Protein AF-A0A1C5WAX7-F1 (afdb_monomer_lite)

Secondary structure (DSSP, 8-state):
--HHHHHHHHHHHHHHHHHHTT--TTSHHHHHHHHHHHHHHTT-S-GGGHHHHHHHHTT--HHHHHHHHHHHHHHHHHH-GGGG--TTT----SSPPPHHHHHHHHHHHHHHTT-

Foldseek 3Di:
DDLVVLLVVQLVLQLVLCVLLVQDPPFPLSVLSSQLSSCVSSPPPCVVPSLVVSCVVVVHDSVVNQVSNVVRQQVSCVVPQVSVDDPVVVDRDPGRDRSSVSSVVSNVVSVVVVD

pLDDT: mean 87.79, std 12.37, range [35.38, 97.69]

Structure (mmCIF, N/CA/C/O backbone):
data_AF-A0A1C5WAX7-F1
#
_entry.id   AF-A0A1C5WAX7-F1
#
loop_
_atom_site.group_PDB
_atom_site.id
_atom_site.type_symbol
_atom_site.label_atom_id
_atom_site.label_alt_id
_atom_site.label_comp_id
_atom_site.label_asym_id
_atom_site.label_entity_id
_atom_site.label_seq_id
_atom_site.pdbx_PDB_ins_code
_atom_site.Cartn_x
_atom_site.Cartn_y
_atom_site.Cartn_z
_atom_site.occupancy
_atom_site.B_iso_or_equiv
_atom_site.auth_seq_id
_atom_site.auth_comp_id
_atom_site.auth_asym_id
_atom_site.auth_atom_id
_atom_site.pdbx_PDB_model_num
ATOM 1 N N . MET A 1 1 ? 6.301 6.583 23.893 1.00 53.81 1 MET A N 1
ATOM 2 C CA . MET A 1 1 ? 5.749 7.064 22.606 1.00 53.81 1 MET A CA 1
ATOM 3 C C . MET A 1 1 ? 4.259 7.276 22.765 1.00 53.81 1 MET A C 1
ATOM 5 O O . MET A 1 1 ? 3.572 6.346 23.172 1.00 53.81 1 MET A O 1
ATOM 9 N N . THR A 1 2 ? 3.764 8.478 22.488 1.00 68.25 2 THR A N 1
ATOM 10 C CA . THR A 1 2 ? 2.319 8.750 22.443 1.00 68.25 2 THR A CA 1
ATOM 11 C C . THR A 1 2 ? 1.718 8.146 21.164 1.00 68.25 2 THR A C 1
ATOM 13 O O . THR A 1 2 ? 2.421 7.974 20.167 1.00 68.25 2 THR A O 1
ATOM 16 N N . MET A 1 3 ? 0.424 7.797 21.166 1.00 66.75 3 MET A N 1
ATOM 17 C CA . MET A 1 3 ? -0.250 7.184 20.002 1.00 66.75 3 MET A CA 1
ATOM 18 C C . MET A 1 3 ? -0.083 8.001 18.712 1.00 66.75 3 MET A C 1
ATOM 20 O O . MET A 1 3 ? 0.159 7.427 17.654 1.00 66.75 3 MET A O 1
ATOM 24 N N . LYS A 1 4 ? -0.141 9.334 18.821 1.00 70.12 4 LYS A N 1
ATOM 25 C CA . LYS A 1 4 ? 0.016 10.263 17.695 1.00 70.12 4 LYS A CA 1
ATOM 26 C C . LYS A 1 4 ? 1.400 10.162 17.040 1.00 70.12 4 LYS A C 1
ATOM 28 O O . LYS A 1 4 ? 1.511 10.077 15.822 1.00 70.12 4 LYS A O 1
ATOM 33 N N . GLN A 1 5 ? 2.442 10.055 17.858 1.00 75.12 5 GLN A N 1
ATOM 34 C CA . GLN A 1 5 ? 3.814 9.913 17.380 1.00 75.12 5 GLN A CA 1
ATOM 35 C C . GLN A 1 5 ? 4.030 8.564 16.676 1.00 75.12 5 GLN A C 1
ATOM 37 O O . GLN A 1 5 ? 4.753 8.476 15.688 1.00 75.12 5 GLN A O 1
ATOM 42 N N . ARG A 1 6 ? 3.355 7.501 17.139 1.00 75.44 6 ARG A N 1
ATOM 43 C CA . ARG A 1 6 ? 3.404 6.178 16.498 1.00 75.44 6 ARG A CA 1
ATOM 44 C C . ARG A 1 6 ? 2.715 6.169 15.130 1.00 75.44 6 ARG A C 1
ATOM 46 O O . ARG A 1 6 ? 3.207 5.503 14.224 1.00 75.44 6 ARG A O 1
ATOM 53 N N . SER A 1 7 ? 1.603 6.890 14.974 1.00 80.19 7 SER A N 1
ATOM 54 C CA . SER A 1 7 ? 0.912 7.000 13.683 1.00 80.19 7 SER A CA 1
ATOM 55 C C . SER A 1 7 ? 1.686 7.826 12.658 1.00 80.19 7 SER A C 1
ATOM 57 O O . SER A 1 7 ? 1.706 7.452 11.491 1.00 80.19 7 SER A O 1
ATOM 59 N N . GLU A 1 8 ? 2.354 8.902 13.082 1.00 87.12 8 GLU A N 1
ATOM 60 C CA . GLU A 1 8 ? 3.188 9.732 12.199 1.00 87.12 8 GLU A CA 1
ATOM 61 C C . GLU A 1 8 ? 4.378 8.925 11.663 1.00 87.12 8 GLU A C 1
ATOM 63 O O . GLU A 1 8 ? 4.541 8.795 10.453 1.00 87.12 8 GLU A O 1
ATOM 68 N N . VAL A 1 9 ? 5.116 8.243 12.548 1.00 88.25 9 VAL A N 1
ATOM 69 C CA . VAL A 1 9 ? 6.234 7.369 12.147 1.00 88.25 9 VAL A CA 1
ATOM 70 C C . VAL A 1 9 ? 5.776 6.240 11.216 1.00 88.25 9 VAL A C 1
ATOM 72 O O . VAL A 1 9 ? 6.476 5.894 10.264 1.00 88.25 9 VAL A O 1
ATOM 75 N N . ALA A 1 10 ? 4.603 5.652 11.468 1.00 89.19 10 ALA A N 1
ATOM 76 C CA . ALA A 1 10 ? 4.052 4.611 10.604 1.00 89.19 10 ALA A CA 1
ATOM 77 C C . ALA A 1 10 ? 3.684 5.142 9.207 1.00 89.19 10 ALA A C 1
ATOM 79 O O . ALA A 1 10 ? 3.933 4.462 8.205 1.00 89.19 10 ALA A O 1
ATOM 80 N N . ALA A 1 11 ? 3.130 6.355 9.139 1.00 91.56 11 ALA A N 1
ATOM 81 C CA . ALA A 1 11 ? 2.796 7.022 7.888 1.00 91.56 11 ALA A CA 1
ATOM 82 C C . ALA A 1 11 ? 4.051 7.369 7.080 1.00 91.56 11 ALA A C 1
ATOM 84 O O . ALA A 1 11 ? 4.083 7.094 5.882 1.00 91.56 11 ALA A O 1
ATOM 85 N N . ASP A 1 12 ? 5.106 7.874 7.723 1.00 92.94 12 ASP A N 1
ATOM 86 C CA . ASP A 1 12 ? 6.375 8.181 7.054 1.00 92.94 12 ASP A CA 1
ATOM 87 C C . ASP A 1 12 ? 7.013 6.923 6.459 1.00 92.94 12 ASP A C 1
ATOM 89 O O . ASP A 1 12 ? 7.402 6.899 5.290 1.00 92.94 12 ASP A O 1
ATOM 93 N N . ARG A 1 13 ? 7.045 5.826 7.225 1.00 93.06 13 ARG A N 1
ATOM 94 C CA . ARG A 1 13 ? 7.543 4.529 6.741 1.00 93.06 13 ARG A CA 1
ATOM 95 C C . ARG A 1 13 ? 6.716 3.987 5.577 1.00 93.06 13 ARG A C 1
ATOM 97 O O . ARG A 1 13 ? 7.272 3.487 4.601 1.00 93.06 13 ARG A O 1
ATOM 104 N N . ALA A 1 14 ? 5.390 4.098 5.662 1.00 93.94 14 ALA A N 1
ATOM 105 C CA . ALA A 1 14 ? 4.499 3.700 4.577 1.00 93.94 14 ALA A CA 1
ATOM 106 C C . ALA A 1 14 ? 4.709 4.565 3.324 1.00 93.94 14 ALA A C 1
ATOM 108 O O . ALA A 1 14 ? 4.752 4.029 2.219 1.00 93.94 14 ALA A O 1
ATOM 109 N N . ALA A 1 15 ? 4.888 5.877 3.478 1.00 94.81 15 ALA A N 1
ATOM 110 C CA . ALA A 1 15 ? 5.164 6.793 2.378 1.00 94.81 15 ALA A CA 1
ATOM 111 C C . ALA A 1 15 ? 6.497 6.472 1.682 1.00 94.81 15 ALA A C 1
ATOM 113 O O . ALA A 1 15 ? 6.540 6.434 0.450 1.00 94.81 15 ALA A O 1
ATOM 114 N N . SER A 1 16 ? 7.554 6.185 2.450 1.00 94.06 16 SER A N 1
ATOM 115 C CA . SER A 1 16 ? 8.850 5.749 1.912 1.00 94.06 16 SER A CA 1
ATOM 116 C C . SER A 1 16 ? 8.715 4.467 1.095 1.00 94.06 16 SER A C 1
ATOM 118 O O . SER A 1 16 ? 9.095 4.457 -0.074 1.00 94.06 16 SER A O 1
ATOM 120 N N . TYR A 1 17 ? 8.057 3.439 1.643 1.00 93.69 17 TYR A N 1
ATOM 121 C CA . TYR A 1 17 ? 7.791 2.197 0.912 1.00 93.69 17 TYR A CA 1
ATOM 122 C C . TYR A 1 17 ? 7.016 2.443 -0.392 1.00 93.69 17 TYR A C 1
ATOM 124 O O . TYR A 1 17 ? 7.404 1.974 -1.457 1.00 93.69 17 TYR A O 1
ATOM 132 N N . LEU A 1 18 ? 5.927 3.216 -0.354 1.00 95.25 18 LEU A N 1
ATOM 133 C CA . LEU A 1 18 ? 5.129 3.485 -1.555 1.00 95.25 18 LEU A CA 1
ATOM 134 C C . LEU A 1 18 ? 5.930 4.225 -2.634 1.00 95.25 18 LEU A C 1
ATOM 136 O O . LEU A 1 18 ? 5.750 3.950 -3.824 1.00 95.25 18 LEU A O 1
ATOM 140 N N . ARG A 1 19 ? 6.827 5.130 -2.227 1.00 94.25 19 ARG A N 1
ATOM 141 C CA . ARG A 1 19 ? 7.737 5.835 -3.133 1.00 94.25 19 ARG A CA 1
ATOM 142 C C . ARG A 1 19 ? 8.742 4.879 -3.771 1.00 94.25 19 ARG A C 1
ATOM 144 O O . ARG A 1 19 ? 8.919 4.937 -4.987 1.00 94.25 19 ARG A O 1
ATOM 151 N N . GLU A 1 20 ? 9.346 3.991 -2.984 1.00 92.56 20 GLU A N 1
ATOM 152 C CA . GLU A 1 20 ? 10.255 2.948 -3.478 1.00 92.56 20 GLU A CA 1
ATOM 153 C C . GLU A 1 20 ? 9.559 2.071 -4.520 1.00 92.56 20 GLU A C 1
ATOM 155 O O . GLU A 1 20 ? 10.067 1.906 -5.626 1.00 92.56 20 GLU A O 1
ATOM 160 N N . MET A 1 21 ? 8.330 1.635 -4.238 1.00 92.44 21 MET A N 1
ATOM 161 C CA . MET A 1 21 ? 7.520 0.829 -5.157 1.00 92.44 21 MET A CA 1
ATOM 162 C C . MET A 1 21 ? 7.040 1.586 -6.406 1.00 92.44 21 MET A C 1
ATOM 164 O O . MET A 1 21 ? 6.444 0.980 -7.291 1.00 92.44 21 MET A O 1
ATOM 168 N N . GLY A 1 22 ? 7.273 2.900 -6.510 1.00 94.12 22 GLY A N 1
ATOM 169 C CA . GLY A 1 22 ? 6.862 3.710 -7.661 1.00 94.12 22 GLY A CA 1
ATOM 170 C C . GLY A 1 22 ? 5.369 4.052 -7.705 1.00 94.12 22 GLY A C 1
ATOM 171 O O . GLY A 1 22 ? 4.847 4.386 -8.770 1.00 94.12 22 GLY A O 1
ATOM 172 N N . ILE A 1 23 ? 4.668 3.983 -6.570 1.00 96.19 23 ILE A N 1
ATOM 173 C CA . ILE A 1 23 ? 3.270 4.415 -6.463 1.00 96.19 23 ILE A CA 1
ATOM 174 C C . ILE A 1 23 ? 3.226 5.945 -6.496 1.00 96.19 23 ILE A C 1
ATOM 176 O O . ILE A 1 23 ? 3.898 6.616 -5.711 1.00 96.19 23 ILE A O 1
ATOM 180 N N . ARG A 1 24 ? 2.417 6.523 -7.391 1.00 94.38 24 ARG A N 1
ATOM 181 C CA . ARG A 1 24 ? 2.405 7.978 -7.605 1.00 94.38 24 ARG A CA 1
ATOM 182 C C . ARG A 1 24 ? 1.685 8.708 -6.467 1.00 94.38 24 ARG A C 1
ATOM 184 O O . ARG A 1 24 ? 0.492 8.447 -6.282 1.00 94.38 24 ARG A O 1
ATOM 191 N N . PRO A 1 25 ? 2.317 9.691 -5.793 1.00 91.88 25 PRO A N 1
ATOM 192 C CA . PRO A 1 25 ? 1.682 10.466 -4.719 1.00 91.88 25 PRO A CA 1
ATOM 193 C C . PRO A 1 25 ? 0.422 11.233 -5.141 1.00 91.88 25 PRO A C 1
ATOM 195 O O . PRO A 1 25 ? -0.461 11.472 -4.324 1.00 91.88 25 PRO A O 1
ATOM 198 N N . SER A 1 26 ? 0.315 11.595 -6.423 1.00 90.94 26 SER A N 1
ATOM 199 C CA . SER A 1 26 ? -0.855 12.277 -6.991 1.00 90.94 26 SER A CA 1
ATOM 200 C C . SER A 1 26 ? -2.060 11.356 -7.224 1.00 90.94 26 SER A C 1
ATOM 202 O O . SER A 1 26 ? -3.154 11.835 -7.521 1.00 90.94 26 SER A O 1
ATOM 204 N N . SER A 1 27 ? -1.894 10.033 -7.113 1.00 92.19 27 SER A N 1
ATOM 205 C CA . SER A 1 27 ? -2.978 9.076 -7.331 1.00 92.19 27 SER A CA 1
ATOM 206 C C . SER A 1 27 ? -3.876 8.943 -6.094 1.00 92.19 27 SER A C 1
ATOM 208 O O . SER A 1 27 ? -3.407 8.916 -4.958 1.00 92.19 27 SER A O 1
ATOM 210 N N . LYS A 1 28 ? -5.187 8.747 -6.297 1.00 93.62 28 LYS A N 1
ATOM 211 C CA . LYS A 1 28 ? -6.103 8.381 -5.194 1.00 93.62 28 LYS A CA 1
ATOM 212 C C . LYS A 1 28 ? -5.686 7.071 -4.513 1.00 93.62 28 LYS A C 1
ATOM 214 O O . LYS A 1 28 ? -5.824 6.923 -3.305 1.00 93.62 28 LYS A O 1
ATOM 219 N N . ALA A 1 29 ? -5.138 6.136 -5.291 1.00 95.06 29 ALA A N 1
ATOM 220 C CA . ALA A 1 29 ? -4.639 4.860 -4.792 1.00 95.06 29 ALA A CA 1
ATOM 221 C C . ALA A 1 29 ? -3.517 5.029 -3.759 1.00 95.06 29 ALA A C 1
ATOM 223 O O . ALA A 1 29 ? -3.474 4.260 -2.803 1.00 95.06 29 ALA A O 1
ATOM 224 N N . TYR A 1 30 ? -2.659 6.044 -3.910 1.00 96.88 30 TYR A N 1
ATOM 225 C CA . TYR A 1 30 ? -1.620 6.350 -2.931 1.00 96.88 30 TYR A CA 1
ATOM 226 C C . TYR A 1 30 ? -2.213 6.670 -1.560 1.00 96.88 30 TYR A C 1
ATOM 228 O O . TYR A 1 30 ? -1.783 6.090 -0.570 1.00 96.88 30 TYR A O 1
ATOM 236 N N . GLN A 1 31 ? -3.248 7.513 -1.495 1.00 96.31 31 GLN A N 1
ATOM 237 C CA . GLN A 1 31 ? -3.911 7.848 -0.229 1.00 96.31 31 GLN A CA 1
ATOM 238 C C . GLN A 1 31 ? -4.551 6.612 0.422 1.00 96.31 31 GLN A C 1
ATOM 240 O O . GLN A 1 31 ? -4.415 6.405 1.627 1.00 96.31 31 GLN A O 1
ATOM 245 N N . TYR A 1 32 ? -5.186 5.748 -0.378 1.00 97.69 32 TYR A N 1
ATOM 246 C CA . TYR A 1 32 ? -5.782 4.498 0.108 1.00 97.69 32 TYR A CA 1
ATOM 247 C C . TYR A 1 32 ? -4.730 3.532 0.662 1.00 97.69 32 TYR A C 1
ATOM 249 O O . TYR A 1 32 ? -4.907 2.974 1.744 1.00 97.69 32 TYR A O 1
ATOM 257 N N . LEU A 1 33 ? -3.626 3.349 -0.065 1.00 96.75 33 LEU A N 1
ATOM 258 C CA . LEU A 1 33 ? -2.523 2.482 0.341 1.00 96.75 33 LEU A CA 1
ATOM 259 C C . LEU A 1 33 ? -1.799 3.020 1.577 1.00 96.75 33 LEU A C 1
ATOM 261 O O . LEU A 1 33 ? -1.502 2.245 2.483 1.00 96.75 33 LEU A O 1
ATOM 265 N N . LEU A 1 34 ? -1.560 4.332 1.634 1.00 96.81 34 LEU A N 1
ATOM 266 C CA . LEU A 1 34 ? -0.924 4.994 2.769 1.00 96.81 34 LEU A CA 1
ATOM 267 C C . LEU A 1 34 ? -1.751 4.795 4.039 1.00 96.81 34 LEU A C 1
ATOM 269 O O . LEU A 1 34 ? -1.210 4.385 5.066 1.00 96.81 34 LEU A O 1
ATOM 273 N N . PHE A 1 35 ? -3.065 5.014 3.954 1.00 96.06 35 PHE A N 1
ATOM 274 C CA . PHE A 1 35 ? -3.972 4.783 5.072 1.00 96.06 35 PHE A CA 1
ATOM 275 C C . PHE A 1 35 ? -3.952 3.314 5.511 1.00 96.06 35 PHE A C 1
ATOM 277 O O . PHE A 1 35 ? -3.707 3.030 6.682 1.00 96.06 35 PHE A O 1
ATOM 284 N N . ALA A 1 36 ? -4.140 2.375 4.577 1.00 96.25 36 ALA A N 1
ATOM 285 C CA . ALA A 1 36 ? -4.177 0.948 4.886 1.00 96.25 36 ALA A CA 1
ATOM 286 C C . ALA A 1 36 ? -2.874 0.456 5.543 1.00 96.25 36 ALA A C 1
ATOM 288 O O . ALA A 1 36 ? -2.922 -0.224 6.567 1.00 96.25 36 ALA A O 1
ATOM 289 N N . LEU A 1 37 ? -1.709 0.832 5.002 1.00 95.19 37 LEU A N 1
ATOM 290 C CA . LEU A 1 37 ? -0.403 0.469 5.565 1.00 95.19 37 LEU A CA 1
ATOM 291 C C . LEU A 1 37 ? -0.182 1.078 6.950 1.00 95.19 37 LEU A C 1
ATOM 293 O O . LEU A 1 37 ? 0.288 0.381 7.847 1.00 95.19 37 LEU A O 1
ATOM 297 N N . THR A 1 38 ? -0.546 2.347 7.139 1.00 94.44 38 THR A N 1
ATOM 298 C CA . THR A 1 38 ? -0.435 3.026 8.440 1.00 94.44 38 THR A CA 1
ATOM 299 C C . THR A 1 38 ? -1.293 2.326 9.493 1.00 94.44 38 THR A C 1
ATOM 301 O O . THR A 1 38 ? -0.804 1.996 10.571 1.00 94.44 38 THR A O 1
ATOM 304 N N . GLN A 1 39 ? -2.554 2.021 9.171 1.00 93.81 39 GLN A N 1
ATOM 305 C CA . GLN A 1 39 ? -3.465 1.315 10.079 1.00 93.81 39 GLN A CA 1
ATOM 306 C C . GLN A 1 39 ? -2.942 -0.078 10.453 1.00 93.81 39 GLN A C 1
ATOM 308 O O . GLN A 1 39 ? -2.989 -0.469 11.622 1.00 93.81 39 GLN A O 1
ATOM 313 N N . LEU A 1 40 ? -2.407 -0.818 9.478 1.00 92.75 40 LEU A N 1
ATOM 314 C CA . LEU A 1 40 ? -1.820 -2.136 9.713 1.00 92.75 40 LEU A CA 1
ATOM 315 C C . LEU A 1 40 ? -0.557 -2.056 10.590 1.00 92.75 40 LEU A C 1
ATOM 317 O O . LEU A 1 40 ? -0.429 -2.839 11.528 1.00 92.75 40 LEU A O 1
ATOM 321 N N . GLN A 1 41 ? 0.329 -1.081 10.367 1.00 90.94 41 GLN A N 1
ATOM 322 C CA . GLN A 1 41 ? 1.508 -0.850 11.218 1.00 90.94 41 GLN A CA 1
ATOM 323 C C . GLN A 1 41 ? 1.150 -0.439 12.652 1.00 90.94 41 GLN A C 1
ATOM 325 O O . GLN A 1 41 ? 1.831 -0.816 13.610 1.00 90.94 41 GLN A O 1
ATOM 330 N N . CYS A 1 42 ? 0.071 0.324 12.823 1.00 89.62 42 CYS A N 1
ATOM 331 C CA . CYS A 1 42 ? -0.434 0.693 14.142 1.00 89.62 42 CYS A CA 1
ATOM 332 C C . CYS A 1 42 ? -1.101 -0.478 14.887 1.00 89.62 42 CYS A C 1
ATOM 334 O O . CYS A 1 42 ? -1.423 -0.322 16.063 1.00 89.62 42 CYS A O 1
ATOM 336 N N . GLY A 1 43 ? -1.266 -1.644 14.252 1.00 88.25 43 GLY A N 1
ATOM 337 C CA . GLY A 1 43 ? -1.843 -2.834 14.878 1.00 88.25 43 GLY A CA 1
ATOM 338 C C . GLY A 1 43 ? -3.369 -2.816 14.927 1.00 88.25 43 GLY A C 1
ATOM 339 O O . GLY A 1 43 ? -3.950 -3.294 15.897 1.00 88.25 43 GLY A O 1
ATOM 340 N N . THR A 1 44 ? -4.024 -2.253 13.904 1.00 88.06 44 THR A N 1
ATOM 341 C CA . THR A 1 44 ? -5.492 -2.266 13.802 1.00 88.06 44 THR A CA 1
ATOM 342 C C . THR A 1 44 ? -6.063 -3.684 13.979 1.00 88.06 44 THR A C 1
ATOM 344 O O . THR A 1 44 ? -5.518 -4.636 13.409 1.00 88.06 44 THR A O 1
ATOM 347 N N . PRO A 1 45 ? -7.178 -3.863 14.715 1.00 87.62 45 PRO A N 1
ATOM 348 C CA . PRO A 1 45 ? -7.857 -5.156 14.800 1.00 87.62 45 PRO A CA 1
ATOM 349 C C . PRO A 1 45 ? -8.540 -5.544 13.476 1.00 87.62 45 PRO A C 1
ATOM 351 O O . PRO A 1 45 ? -8.850 -6.710 13.251 1.00 87.62 45 PRO A O 1
ATOM 354 N N . PHE A 1 46 ? -8.737 -4.593 12.556 1.00 89.69 46 PHE A N 1
ATOM 355 C CA . PHE A 1 46 ? -9.467 -4.788 11.300 1.00 89.69 46 PHE A CA 1
ATOM 356 C C . PHE A 1 46 ? -8.586 -5.286 10.143 1.00 89.69 46 PHE A C 1
ATOM 358 O O . PHE A 1 46 ? -8.815 -4.924 8.992 1.00 89.69 46 PHE A O 1
ATOM 365 N N . GLN A 1 47 ? -7.575 -6.117 10.407 1.00 87.50 47 GLN A N 1
ATOM 366 C CA . GLN A 1 47 ? -6.618 -6.551 9.374 1.00 87.50 47 GLN A CA 1
ATOM 367 C C . GLN A 1 47 ? -7.302 -7.275 8.202 1.00 87.50 47 GLN A C 1
ATOM 369 O O . GLN A 1 47 ? -6.994 -7.022 7.037 1.00 87.50 47 GLN A O 1
ATOM 374 N N . ASN A 1 48 ? -8.278 -8.135 8.510 1.00 89.69 48 ASN A N 1
ATOM 375 C CA . ASN A 1 48 ? -9.033 -8.896 7.509 1.00 89.69 48 ASN A CA 1
ATOM 376 C C . ASN A 1 48 ? -10.039 -8.038 6.725 1.00 89.69 48 ASN A C 1
ATOM 378 O O . ASN A 1 48 ? -10.421 -8.417 5.620 1.00 89.69 48 ASN A O 1
ATOM 382 N N . SER A 1 49 ? -10.406 -6.873 7.264 1.00 93.81 49 SER A N 1
ATOM 383 C CA . SER A 1 49 ? -11.394 -5.948 6.692 1.00 93.81 49 SER A CA 1
ATOM 384 C C . SER A 1 49 ? -10.779 -4.576 6.396 1.00 93.81 49 SER A C 1
ATOM 386 O O . SER A 1 49 ? -11.449 -3.543 6.449 1.00 93.81 49 SER A O 1
ATOM 388 N N . ILE A 1 50 ? -9.470 -4.539 6.123 1.00 96.06 50 ILE A N 1
ATOM 389 C CA . ILE A 1 50 ? -8.723 -3.286 5.958 1.00 96.06 50 ILE A CA 1
ATOM 390 C C . ILE A 1 50 ? -9.235 -2.462 4.772 1.00 96.06 50 ILE A C 1
ATOM 392 O O . ILE A 1 50 ? -9.229 -1.232 4.809 1.00 96.06 50 ILE A O 1
ATOM 396 N N . TRP A 1 51 ? -9.716 -3.127 3.721 1.00 96.38 51 TRP A N 1
ATOM 397 C CA . TRP A 1 51 ? -10.244 -2.462 2.533 1.00 96.38 51 TRP A CA 1
ATOM 398 C C . TRP A 1 51 ? -11.621 -1.855 2.785 1.00 96.38 51 TRP A C 1
ATOM 400 O O . TRP A 1 51 ? -11.904 -0.779 2.271 1.00 96.38 51 TRP A O 1
ATOM 410 N N . GLU A 1 52 ? -12.446 -2.502 3.603 1.00 96.31 52 GLU A N 1
ATOM 411 C CA . GLU A 1 52 ? -13.717 -1.988 4.101 1.00 96.31 52 GLU A CA 1
ATOM 412 C C . GLU A 1 52 ? -13.484 -0.777 5.002 1.00 96.31 52 GLU A C 1
ATOM 414 O O . GLU A 1 52 ? -14.111 0.258 4.799 1.00 96.31 52 GLU A O 1
ATOM 419 N N . LEU A 1 53 ? -12.523 -0.860 5.927 1.00 95.81 53 LEU A N 1
ATOM 420 C CA . LEU A 1 53 ? -12.142 0.270 6.774 1.00 95.81 53 LEU A CA 1
ATOM 421 C C . LEU A 1 53 ? -11.650 1.459 5.937 1.00 95.81 53 LEU A C 1
ATOM 423 O O . LEU A 1 53 ? -12.055 2.595 6.169 1.00 95.81 53 LEU A O 1
ATOM 427 N N . THR A 1 54 ? -10.812 1.196 4.933 1.00 96.06 54 THR A N 1
ATOM 428 C CA . THR A 1 54 ? -10.325 2.223 3.999 1.00 96.06 54 THR A CA 1
ATOM 429 C C . THR A 1 54 ? -11.487 2.838 3.217 1.00 96.06 54 THR A C 1
ATOM 431 O O . THR A 1 54 ? -11.582 4.054 3.091 1.00 96.06 54 THR A O 1
ATOM 434 N N . ALA A 1 55 ? -12.406 2.012 2.721 1.00 97.06 55 ALA A N 1
ATOM 435 C CA . ALA A 1 55 ? -13.583 2.466 1.993 1.00 97.06 55 ALA A CA 1
ATOM 436 C C . ALA A 1 55 ? -14.475 3.376 2.853 1.00 97.06 55 ALA A C 1
ATOM 438 O O . ALA A 1 55 ? -14.840 4.460 2.401 1.00 97.06 55 ALA A O 1
ATOM 439 N N . ILE A 1 56 ? -14.735 2.992 4.106 1.00 96.69 56 ILE A N 1
ATOM 440 C CA . ILE A 1 56 ? -15.479 3.805 5.079 1.00 96.69 56 ILE A CA 1
ATOM 441 C C . ILE A 1 56 ? -14.759 5.132 5.336 1.00 96.69 56 ILE A C 1
ATOM 443 O O . ILE A 1 56 ? -15.384 6.185 5.251 1.00 96.69 56 ILE A O 1
ATOM 447 N N . HIS A 1 57 ? -13.446 5.096 5.588 1.00 95.94 57 HIS A N 1
ATOM 448 C CA . HIS A 1 57 ? -12.657 6.293 5.889 1.00 95.94 57 HIS A CA 1
ATOM 449 C C . HIS A 1 57 ? -12.720 7.346 4.773 1.00 95.94 57 HIS A C 1
ATOM 451 O O . HIS A 1 57 ? -12.828 8.536 5.051 1.00 95.94 57 HIS A O 1
ATOM 457 N N . PHE A 1 58 ? -12.692 6.914 3.510 1.00 96.00 58 PHE A N 1
ATOM 458 C CA . PHE A 1 58 ? -12.720 7.811 2.351 1.00 96.00 58 PHE A CA 1
ATOM 459 C C . PHE A 1 58 ? -14.121 8.028 1.753 1.00 96.00 58 PHE A C 1
ATOM 461 O O . PHE A 1 58 ? -14.235 8.659 0.700 1.00 96.00 58 PHE A O 1
ATOM 468 N N . GLY A 1 59 ? -15.184 7.496 2.370 1.00 96.56 59 GLY A N 1
ATOM 469 C CA . GLY A 1 59 ? -16.550 7.599 1.844 1.00 96.56 59 GLY A CA 1
ATOM 470 C C . GLY A 1 59 ? -16.708 6.980 0.449 1.00 96.56 59 GLY A C 1
ATOM 471 O O . GLY A 1 59 ? -17.366 7.544 -0.423 1.00 96.56 59 GLY A O 1
ATOM 472 N N . GLN A 1 60 ? -16.047 5.849 0.198 1.00 96.75 60 GLN A N 1
ATOM 473 C CA . GLN A 1 60 ? -16.040 5.150 -1.088 1.00 96.75 60 GLN A CA 1
ATOM 474 C C . GLN A 1 60 ? -16.623 3.743 -0.970 1.00 96.75 60 GLN A C 1
ATOM 476 O O . GLN A 1 60 ? -16.683 3.158 0.106 1.00 96.75 60 GLN A O 1
ATOM 481 N N . LYS A 1 61 ? -16.998 3.158 -2.112 1.00 96.44 61 LYS A N 1
ATOM 482 C CA . LYS A 1 61 ? -17.273 1.719 -2.202 1.00 96.44 61 LYS A CA 1
ATOM 483 C C . LYS A 1 61 ? -15.964 0.930 -2.203 1.00 96.44 61 LYS A C 1
ATOM 485 O O . LYS A 1 61 ? -14.989 1.344 -2.839 1.00 96.44 61 LYS A O 1
ATOM 490 N N . ARG A 1 62 ? -15.955 -0.235 -1.550 1.00 95.88 62 ARG A N 1
ATOM 491 C CA . ARG A 1 62 ? -14.786 -1.128 -1.479 1.00 95.88 62 ARG A CA 1
ATOM 492 C C . ARG A 1 62 ? -14.257 -1.482 -2.870 1.00 95.88 62 ARG A C 1
ATOM 494 O O . ARG A 1 62 ? -13.046 -1.493 -3.089 1.00 95.88 62 ARG A O 1
ATOM 501 N N . GLU A 1 63 ? -15.151 -1.744 -3.816 1.00 96.25 63 GLU A N 1
ATOM 502 C CA . GLU A 1 63 ? -14.816 -2.124 -5.189 1.00 96.25 63 GLU A CA 1
ATOM 503 C C . GLU A 1 63 ? -14.056 -1.004 -5.901 1.00 96.25 63 GLU A C 1
ATOM 505 O O . GLU A 1 63 ? -13.072 -1.272 -6.589 1.00 96.25 63 GLU A O 1
ATOM 510 N N . ASN A 1 64 ? -14.457 0.252 -5.681 1.00 95.69 64 ASN A N 1
ATOM 511 C CA . ASN A 1 64 ? -13.805 1.420 -6.270 1.00 95.69 64 ASN A CA 1
ATOM 512 C C . ASN A 1 64 ? -12.395 1.608 -5.704 1.00 95.69 64 ASN A C 1
ATOM 514 O O . ASN A 1 64 ? -11.449 1.809 -6.467 1.00 95.69 64 ASN A O 1
ATOM 518 N N . VAL A 1 65 ? -12.240 1.481 -4.380 1.00 96.62 65 VAL A N 1
ATOM 519 C CA . VAL A 1 65 ? -10.931 1.539 -3.710 1.00 96.62 65 VAL A CA 1
ATOM 520 C C . VAL A 1 65 ? -10.005 0.471 -4.285 1.00 96.62 65 VAL A C 1
ATOM 522 O O . VAL A 1 65 ? -8.909 0.783 -4.754 1.00 96.62 65 VAL A O 1
ATOM 525 N N . LEU A 1 66 ? -10.464 -0.782 -4.328 1.00 96.50 66 LEU A N 1
ATOM 526 C CA . LEU A 1 66 ? -9.679 -1.895 -4.858 1.00 96.50 66 LEU A CA 1
ATOM 527 C C . LEU A 1 66 ? -9.369 -1.734 -6.348 1.00 96.50 66 LEU A C 1
ATOM 529 O O . LEU A 1 66 ? -8.256 -2.045 -6.764 1.00 96.50 66 LEU A O 1
ATOM 533 N N . ALA A 1 67 ? -10.304 -1.233 -7.157 1.00 96.38 67 ALA A N 1
ATOM 534 C CA . ALA A 1 67 ? -10.070 -0.978 -8.575 1.00 96.38 67 ALA A CA 1
ATOM 535 C C . ALA A 1 67 ? -8.975 0.079 -8.786 1.00 96.38 67 ALA A C 1
ATOM 537 O O . ALA A 1 67 ? -8.067 -0.138 -9.592 1.00 96.38 67 ALA A O 1
ATOM 538 N N . CYS A 1 68 ? -9.013 1.186 -8.037 1.00 95.69 68 CYS A N 1
ATOM 539 C CA . CYS A 1 68 ? -7.965 2.208 -8.062 1.00 95.69 68 CYS A CA 1
ATOM 540 C C . CYS A 1 68 ? -6.607 1.630 -7.654 1.00 95.69 68 CYS A C 1
ATOM 542 O O . CYS A 1 68 ? -5.623 1.807 -8.371 1.00 95.69 68 CYS A O 1
ATOM 544 N N . VAL A 1 69 ? -6.565 0.896 -6.542 1.00 96.81 69 VAL A N 1
ATOM 545 C CA . VAL A 1 69 ? -5.333 0.291 -6.023 1.00 96.81 69 VAL A CA 1
ATOM 546 C C . VAL A 1 69 ? -4.744 -0.717 -7.010 1.00 96.81 69 VAL A C 1
ATOM 548 O O . VAL A 1 69 ? -3.553 -0.663 -7.298 1.00 96.81 69 VAL A O 1
ATOM 551 N N . ARG A 1 70 ? -5.563 -1.606 -7.584 1.00 96.62 70 ARG A N 1
ATOM 552 C CA . ARG A 1 70 ? -5.109 -2.593 -8.580 1.00 96.62 70 ARG A CA 1
ATOM 553 C C . ARG A 1 70 ? -4.517 -1.926 -9.817 1.00 96.62 70 ARG A C 1
ATOM 555 O O . ARG A 1 70 ? -3.480 -2.374 -10.294 1.00 96.62 70 ARG A O 1
ATOM 562 N N . ARG A 1 71 ? -5.155 -0.868 -10.329 1.00 96.06 71 ARG A N 1
ATOM 563 C CA . ARG A 1 71 ? -4.651 -0.122 -11.495 1.00 96.06 71 ARG A CA 1
ATOM 564 C C . ARG A 1 71 ? -3.303 0.527 -11.206 1.00 96.06 71 ARG A C 1
ATOM 566 O O . ARG A 1 71 ? -2.414 0.444 -12.046 1.00 96.06 71 ARG A O 1
ATOM 573 N N . GLU A 1 72 ? -3.147 1.131 -10.032 1.00 96.94 72 GLU A N 1
ATOM 574 C CA . GLU A 1 72 ? -1.898 1.801 -9.666 1.00 96.94 72 GLU A CA 1
ATOM 575 C C . GLU A 1 72 ? -0.760 0.803 -9.427 1.00 96.94 72 GLU A C 1
ATOM 577 O O . GLU A 1 72 ? 0.334 1.003 -9.943 1.00 96.94 72 GLU A O 1
ATOM 582 N N . ILE A 1 73 ? -1.027 -0.314 -8.739 1.00 95.31 73 ILE A N 1
ATOM 583 C CA . ILE A 1 73 ? -0.045 -1.396 -8.566 1.00 95.31 73 ILE A CA 1
ATOM 584 C C . ILE A 1 73 ? 0.363 -1.968 -9.926 1.00 95.31 73 ILE A C 1
ATOM 586 O O . ILE A 1 73 ? 1.549 -2.127 -10.189 1.00 95.31 73 ILE A O 1
ATOM 590 N N . ALA A 1 74 ? -0.598 -2.251 -10.810 1.00 94.81 74 ALA A N 1
ATOM 591 C CA . ALA A 1 74 ? -0.305 -2.778 -12.141 1.00 94.81 74 ALA A CA 1
ATOM 592 C C . ALA A 1 74 ? 0.510 -1.793 -12.991 1.00 94.81 74 ALA A C 1
ATOM 594 O O . ALA A 1 74 ? 1.390 -2.211 -13.741 1.00 94.81 74 ALA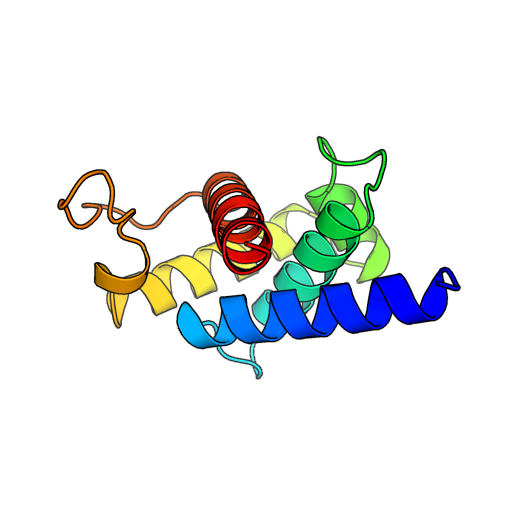 A O 1
ATOM 595 N N . HIS A 1 75 ? 0.231 -0.494 -12.870 1.00 95.12 75 HIS A N 1
ATOM 596 C CA . HIS A 1 75 ? 1.019 0.550 -13.512 1.00 95.12 75 HIS A CA 1
ATOM 597 C C . HIS A 1 75 ? 2.452 0.578 -12.969 1.00 95.12 75 HIS A C 1
ATOM 599 O O . HIS A 1 75 ? 3.391 0.472 -13.749 1.00 95.12 75 HIS A O 1
ATOM 605 N N . ALA A 1 76 ? 2.626 0.674 -11.650 1.00 94.12 76 ALA A N 1
ATOM 606 C CA . ALA A 1 76 ? 3.943 0.713 -11.017 1.00 94.12 76 ALA A CA 1
ATOM 607 C C . ALA A 1 76 ? 4.777 -0.535 -11.345 1.00 94.12 76 ALA A C 1
ATOM 609 O O . ALA A 1 76 ? 5.936 -0.425 -11.732 1.00 94.12 76 ALA A O 1
ATOM 610 N N . PHE A 1 77 ? 4.147 -1.709 -11.304 1.00 93.12 77 PHE A N 1
ATOM 611 C CA . PHE A 1 77 ? 4.761 -2.972 -11.694 1.00 93.12 77 PHE A CA 1
ATOM 612 C C . PHE A 1 77 ? 5.202 -2.989 -13.161 1.00 93.12 77 PHE A C 1
ATOM 614 O O . PHE A 1 77 ? 6.289 -3.458 -13.467 1.00 93.12 77 PHE A O 1
ATOM 621 N N . ARG A 1 78 ? 4.395 -2.452 -14.084 1.00 92.62 78 ARG A N 1
ATOM 622 C CA . ARG A 1 78 ? 4.783 -2.353 -15.500 1.00 92.62 78 ARG A CA 1
ATOM 623 C C . ARG A 1 78 ? 5.998 -1.448 -15.702 1.00 92.62 78 ARG A C 1
ATOM 625 O O . ARG A 1 78 ? 6.793 -1.711 -16.594 1.00 92.62 78 ARG A O 1
ATOM 632 N N . MET A 1 79 ? 6.107 -0.380 -14.914 1.00 94.00 79 MET A N 1
ATOM 633 C CA . MET A 1 79 ? 7.205 0.580 -15.031 1.00 94.00 79 MET A CA 1
ATOM 634 C C . MET A 1 79 ? 8.524 0.036 -14.479 1.00 94.00 79 MET A C 1
ATOM 636 O O . MET A 1 79 ? 9.575 0.366 -15.017 1.00 94.00 79 MET A O 1
ATOM 640 N N . ALA A 1 80 ? 8.471 -0.757 -13.408 1.00 90.19 80 ALA A N 1
ATOM 641 C CA . ALA A 1 80 ? 9.648 -1.320 -12.752 1.00 90.19 80 ALA A CA 1
ATOM 642 C C . ALA A 1 80 ? 9.254 -2.579 -11.949 1.00 90.19 80 ALA A C 1
ATOM 644 O O . ALA A 1 80 ? 8.941 -2.484 -10.755 1.00 90.19 80 ALA A O 1
ATOM 645 N N . PRO A 1 81 ? 9.189 -3.757 -12.597 1.00 87.56 81 PRO A N 1
ATOM 646 C CA . PRO A 1 81 ? 8.741 -4.995 -11.957 1.00 87.56 81 PRO A CA 1
ATOM 647 C C . PRO A 1 81 ? 9.757 -5.528 -10.937 1.00 87.56 81 PRO A C 1
ATOM 649 O O . PRO A 1 81 ? 9.373 -6.176 -9.964 1.00 87.56 81 PRO A O 1
ATOM 652 N N . ASP A 1 82 ? 11.034 -5.194 -11.116 1.00 86.94 82 ASP A N 1
ATOM 653 C CA . ASP A 1 82 ? 12.159 -5.507 -10.234 1.00 86.94 82 ASP A CA 1
ATOM 654 C C . ASP A 1 82 ? 11.916 -5.054 -8.788 1.00 86.94 82 ASP A C 1
ATOM 656 O O . ASP A 1 82 ? 12.221 -5.798 -7.857 1.00 86.94 82 ASP A O 1
ATOM 660 N N . ARG A 1 83 ? 11.244 -3.913 -8.594 1.00 87.25 83 ARG A N 1
ATOM 661 C CA . ARG A 1 83 ? 10.897 -3.352 -7.273 1.00 87.25 83 ARG A CA 1
ATOM 662 C C . ARG A 1 83 ? 9.966 -4.238 -6.451 1.00 87.25 83 ARG A C 1
ATOM 664 O O . ARG A 1 83 ? 9.866 -4.079 -5.241 1.00 87.25 83 ARG A O 1
ATOM 671 N N . PHE A 1 84 ? 9.251 -5.146 -7.109 1.00 84.94 84 PHE A N 1
ATOM 672 C CA . PHE A 1 84 ? 8.315 -6.081 -6.486 1.00 84.94 84 PHE A CA 1
ATOM 673 C C . PHE A 1 84 ? 8.945 -7.444 -6.204 1.00 84.94 84 PHE A C 1
ATOM 675 O O . PHE A 1 84 ? 8.272 -8.328 -5.666 1.00 84.94 84 PHE A O 1
ATOM 682 N N . SER A 1 85 ? 10.216 -7.617 -6.557 1.00 76.38 85 SER A N 1
ATOM 683 C CA . SER A 1 85 ? 10.964 -8.835 -6.286 1.00 76.38 85 SER A CA 1
ATOM 684 C C . SER A 1 85 ? 11.278 -8.918 -4.800 1.00 76.38 85 SER A C 1
ATOM 686 O O . SER A 1 85 ? 11.678 -7.946 -4.163 1.00 76.38 85 SER A O 1
ATOM 688 N N . ASN A 1 86 ? 11.105 -10.105 -4.233 1.00 64.94 86 ASN A N 1
ATOM 689 C CA . ASN A 1 86 ? 11.582 -10.382 -2.890 1.00 64.94 86 ASN A CA 1
ATOM 690 C C . ASN A 1 86 ? 13.023 -10.883 -3.033 1.00 64.94 86 ASN A C 1
ATOM 692 O O . ASN A 1 86 ? 13.233 -11.908 -3.678 1.00 64.94 86 ASN A O 1
ATOM 696 N N . GLU A 1 87 ? 14.006 -10.196 -2.445 1.00 55.31 87 GLU A N 1
ATOM 697 C CA . GLU A 1 87 ? 15.441 -10.534 -2.573 1.00 55.31 87 GLU A CA 1
ATOM 698 C C . GLU A 1 87 ? 15.759 -12.007 -2.255 1.00 55.31 87 GLU A C 1
ATOM 700 O O . GLU A 1 87 ? 16.735 -12.556 -2.749 1.00 55.31 87 GLU A O 1
ATOM 705 N N . ARG A 1 88 ? 14.906 -12.676 -1.467 1.00 52.28 88 ARG A N 1
ATOM 706 C CA . ARG A 1 88 ? 15.028 -14.105 -1.138 1.00 52.28 88 ARG A CA 1
ATOM 707 C C . ARG A 1 88 ? 14.785 -15.058 -2.310 1.00 52.28 88 ARG A C 1
ATOM 709 O O . ARG A 1 88 ? 15.184 -16.212 -2.217 1.00 52.28 88 ARG A O 1
ATOM 716 N N . VAL A 1 89 ? 14.073 -14.623 -3.346 1.00 53.44 89 VAL A N 1
ATOM 717 C CA . VA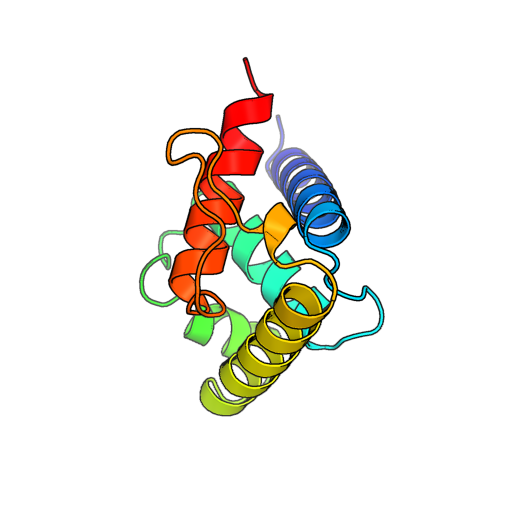L A 1 89 ? 13.627 -15.490 -4.451 1.00 53.44 89 VAL A CA 1
ATOM 718 C C . VAL A 1 89 ? 14.429 -15.221 -5.725 1.00 53.44 89 VAL A C 1
ATOM 720 O O . VAL A 1 89 ? 14.466 -16.079 -6.595 1.00 53.44 89 VAL A O 1
ATOM 723 N N . GLY A 1 90 ? 15.102 -14.067 -5.837 1.00 55.50 90 GLY A N 1
ATOM 724 C CA . GLY A 1 90 ? 15.940 -13.707 -6.992 1.00 55.50 90 GLY A CA 1
ATOM 725 C C . GLY A 1 90 ? 15.192 -13.564 -8.325 1.00 55.50 90 GLY A C 1
ATOM 726 O O . GLY A 1 90 ? 15.784 -13.123 -9.303 1.00 55.50 90 GLY A O 1
ATOM 727 N N . ASP A 1 91 ? 13.903 -13.905 -8.356 1.00 65.44 91 ASP A N 1
ATOM 728 C CA . ASP A 1 91 ? 13.078 -13.934 -9.554 1.00 65.44 91 ASP A CA 1
ATOM 729 C C . ASP A 1 91 ? 12.109 -12.748 -9.575 1.00 65.44 91 ASP A C 1
ATOM 731 O O . ASP A 1 91 ? 11.444 -12.430 -8.576 1.00 65.44 91 ASP A O 1
ATOM 735 N N . VAL A 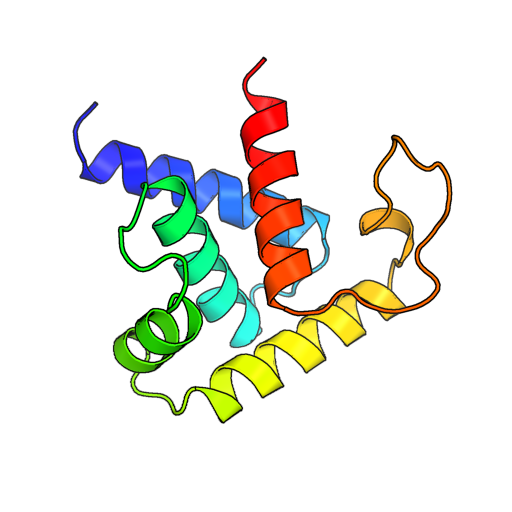1 92 ? 12.041 -12.088 -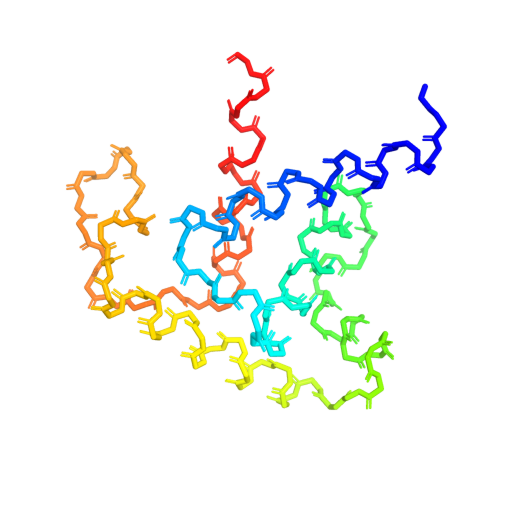10.728 1.00 70.12 92 VAL A N 1
ATOM 736 C CA . VAL A 1 92 ? 11.124 -10.973 -10.956 1.00 70.12 92 VAL A CA 1
ATOM 737 C C . VAL A 1 92 ? 9.727 -11.566 -11.126 1.00 70.12 92 VAL A C 1
ATOM 739 O O . VAL A 1 92 ? 9.550 -12.489 -11.924 1.00 70.12 92 VAL A O 1
ATOM 742 N N . PRO A 1 93 ? 8.695 -11.068 -10.420 1.00 77.75 93 PRO A N 1
ATOM 743 C CA . PRO A 1 93 ? 7.363 -11.635 -10.564 1.00 77.75 93 PRO A CA 1
ATOM 744 C C . PRO A 1 93 ? 6.914 -11.563 -12.029 1.00 77.75 93 PRO A C 1
ATOM 746 O O . PRO A 1 93 ? 7.124 -10.555 -12.690 1.00 77.75 93 PRO A O 1
ATOM 749 N N . ALA A 1 94 ? 6.229 -12.587 -12.541 1.00 82.12 94 ALA A N 1
ATOM 750 C CA . ALA A 1 94 ? 5.671 -12.542 -13.900 1.00 82.12 94 ALA A CA 1
ATOM 751 C C . ALA A 1 94 ? 4.385 -11.693 -13.999 1.00 82.12 94 ALA A C 1
ATOM 753 O O . ALA A 1 94 ? 3.880 -11.421 -15.089 1.00 82.12 94 ALA A O 1
ATOM 754 N N . ARG A 1 95 ? 3.787 -11.329 -12.856 1.00 86.69 95 ARG A N 1
ATOM 755 C CA . ARG A 1 95 ? 2.503 -10.619 -12.764 1.00 86.69 95 ARG A CA 1
ATOM 756 C C . ARG A 1 95 ? 2.511 -9.633 -11.594 1.00 86.69 95 ARG A C 1
ATOM 758 O O . ARG A 1 95 ? 3.136 -9.927 -10.574 1.00 86.69 95 ARG A O 1
ATOM 765 N N . PRO A 1 96 ? 1.757 -8.521 -11.689 1.00 88.69 96 PRO A N 1
ATOM 766 C CA . PRO A 1 96 ? 1.609 -7.598 -10.573 1.00 88.69 96 PRO A CA 1
ATOM 767 C C . PRO A 1 96 ? 0.958 -8.299 -9.374 1.00 88.69 96 PRO A C 1
ATOM 769 O O . PRO A 1 96 ? 0.044 -9.116 -9.556 1.00 88.69 96 PRO A O 1
ATOM 772 N N . PRO A 1 97 ? 1.372 -7.971 -8.140 1.00 89.62 97 PRO A N 1
ATOM 773 C CA . PRO A 1 97 ? 0.783 -8.573 -6.958 1.00 89.62 97 PRO A CA 1
ATOM 774 C C . PRO A 1 97 ? -0.673 -8.142 -6.778 1.00 89.62 97 PRO A C 1
ATOM 776 O O . PRO A 1 97 ? -1.090 -7.036 -7.129 1.00 89.62 97 PRO A O 1
ATOM 779 N N . GLN A 1 98 ? -1.454 -9.015 -6.147 1.00 92.75 98 GLN A N 1
ATOM 780 C CA . GLN A 1 98 ? -2.782 -8.648 -5.668 1.00 92.75 98 GLN A CA 1
ATOM 781 C C . GLN A 1 98 ? -2.674 -7.598 -4.554 1.00 92.75 98 GLN A C 1
ATOM 783 O O . GLN A 1 98 ? -1.708 -7.591 -3.794 1.00 92.75 98 GLN A O 1
ATOM 788 N N . SER A 1 99 ? -3.700 -6.758 -4.389 1.00 93.25 99 SER A N 1
ATOM 789 C CA . SER A 1 99 ? -3.690 -5.638 -3.433 1.00 93.25 99 SER A CA 1
ATOM 790 C C . SER A 1 99 ? -3.310 -6.054 -2.006 1.00 93.25 99 SER A C 1
ATOM 792 O O . SER A 1 99 ? -2.527 -5.372 -1.356 1.00 93.25 99 SER A O 1
ATOM 794 N N . MET A 1 100 ? -3.816 -7.194 -1.519 1.00 92.44 100 MET A N 1
ATOM 795 C CA . MET A 1 100 ? -3.464 -7.692 -0.184 1.00 92.44 100 MET A CA 1
ATOM 796 C C . MET A 1 100 ? -2.024 -8.224 -0.115 1.00 92.44 100 MET A C 1
ATOM 798 O O . MET A 1 100 ? -1.338 -8.010 0.880 1.00 92.44 100 MET A O 1
ATOM 802 N N . ALA A 1 101 ? -1.545 -8.890 -1.169 1.00 90.38 101 ALA A N 1
ATOM 803 C CA . ALA A 1 101 ? -0.159 -9.351 -1.244 1.00 90.38 101 ALA A CA 1
ATOM 804 C C . ALA A 1 101 ? 0.818 -8.165 -1.256 1.00 90.38 101 ALA A C 1
ATOM 806 O O . ALA A 1 101 ? 1.833 -8.209 -0.569 1.00 90.38 101 ALA A O 1
ATOM 807 N N . PHE A 1 102 ? 0.461 -7.080 -1.948 1.00 93.06 102 PHE A N 1
ATOM 808 C CA . PHE A 1 102 ? 1.208 -5.824 -1.925 1.00 93.06 102 PHE A CA 1
ATOM 809 C C . PHE A 1 102 ? 1.284 -5.224 -0.513 1.00 93.06 102 PHE A C 1
ATOM 811 O O . PHE A 1 102 ? 2.372 -4.898 -0.053 1.00 93.06 102 PHE A O 1
ATOM 818 N N . LEU A 1 103 ? 0.163 -5.148 0.221 1.00 93.31 103 LEU A N 1
ATOM 819 C CA . LEU A 1 103 ? 0.183 -4.663 1.610 1.00 93.31 103 LEU A CA 1
ATOM 820 C C . LEU A 1 103 ? 1.058 -5.533 2.521 1.00 93.31 103 LEU A C 1
ATOM 822 O O . LEU A 1 103 ? 1.815 -5.003 3.328 1.00 93.31 103 LEU A O 1
ATOM 826 N N . ARG A 1 104 ? 0.985 -6.863 2.385 1.00 90.50 104 ARG A N 1
ATOM 827 C CA . ARG A 1 104 ? 1.814 -7.794 3.168 1.00 90.50 104 ARG A CA 1
ATOM 828 C C . ARG A 1 104 ? 3.301 -7.635 2.863 1.00 90.50 104 ARG A C 1
ATOM 830 O O . ARG A 1 104 ? 4.100 -7.628 3.795 1.00 90.50 104 ARG A O 1
ATOM 837 N N . LEU A 1 105 ? 3.657 -7.475 1.587 1.00 88.00 105 LEU A N 1
ATOM 838 C CA . LEU A 1 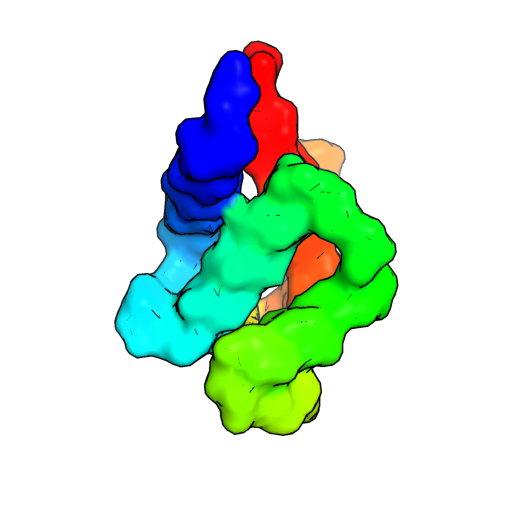105 ? 5.029 -7.178 1.179 1.00 88.00 105 LEU A CA 1
ATOM 839 C C . LEU A 1 105 ? 5.497 -5.852 1.787 1.00 88.00 105 LEU A C 1
ATOM 841 O O . LEU A 1 105 ? 6.578 -5.806 2.362 1.00 88.00 105 LEU A O 1
ATOM 845 N N . GLY A 1 106 ? 4.661 -4.811 1.744 1.00 89.38 106 GLY A N 1
ATOM 846 C CA . GLY A 1 106 ? 4.951 -3.527 2.378 1.00 89.38 106 GLY A CA 1
ATOM 847 C C . GLY A 1 106 ? 5.187 -3.639 3.876 1.00 89.38 106 GLY A C 1
ATOM 848 O O . GLY A 1 106 ? 6.195 -3.150 4.369 1.00 89.38 106 GLY A O 1
ATOM 849 N N . LEU A 1 107 ? 4.325 -4.352 4.602 1.00 90.56 107 LEU A N 1
ATOM 850 C CA . LEU A 1 107 ? 4.530 -4.595 6.032 1.00 90.56 107 LEU A CA 1
ATOM 851 C C . LEU A 1 107 ? 5.831 -5.352 6.310 1.00 90.56 107 LEU A C 1
ATOM 853 O O . LEU A 1 107 ? 6.538 -5.011 7.253 1.00 90.56 107 LEU A O 1
ATOM 857 N N . TYR A 1 108 ? 6.159 -6.360 5.500 1.00 87.31 108 TYR A N 1
ATOM 858 C CA . TYR A 1 108 ? 7.418 -7.087 5.631 1.00 87.31 108 TYR A CA 1
ATOM 859 C C . TYR A 1 108 ? 8.623 -6.162 5.420 1.00 87.31 108 TYR A C 1
ATOM 861 O O . TYR A 1 108 ? 9.493 -6.106 6.282 1.00 87.31 108 TYR A O 1
ATOM 869 N N . MET A 1 109 ? 8.642 -5.400 4.323 1.00 86.12 109 MET A N 1
ATOM 870 C CA . MET A 1 109 ? 9.736 -4.486 3.970 1.00 86.12 109 MET A CA 1
ATOM 871 C C . MET A 1 109 ? 9.921 -3.398 5.031 1.00 86.12 109 MET A C 1
ATOM 873 O O . MET A 1 109 ? 11.024 -3.199 5.529 1.00 86.12 109 MET A O 1
ATOM 877 N N . ILE A 1 110 ? 8.827 -2.760 5.452 1.00 88.94 110 ILE A N 1
ATOM 878 C CA . ILE A 1 110 ? 8.844 -1.687 6.451 1.00 88.94 110 ILE A CA 1
ATOM 879 C C . ILE A 1 110 ? 9.370 -2.183 7.803 1.00 88.94 110 ILE A C 1
ATOM 881 O O . ILE A 1 110 ? 10.143 -1.485 8.456 1.00 88.94 110 ILE A O 1
ATOM 885 N N . ASN A 1 111 ? 8.977 -3.388 8.224 1.00 83.31 111 ASN A N 1
ATOM 886 C CA . ASN A 1 111 ? 9.455 -3.968 9.480 1.00 83.31 111 ASN A CA 1
ATOM 887 C C . ASN A 1 111 ? 10.895 -4.494 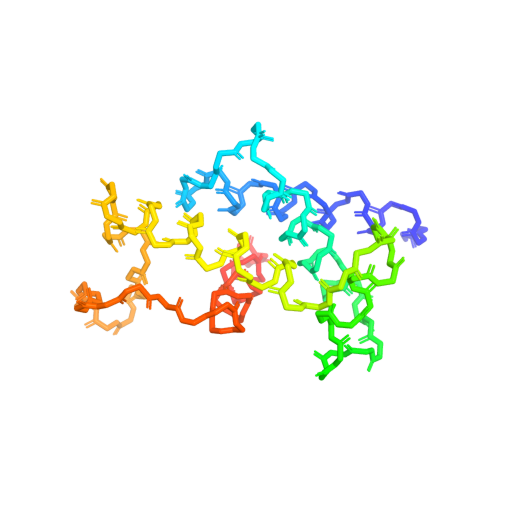9.382 1.00 83.31 111 ASN A C 1
ATOM 889 O O . ASN A 1 111 ? 11.567 -4.603 10.404 1.00 83.31 111 ASN A O 1
ATOM 893 N N . ARG A 1 112 ? 11.388 -4.801 8.175 1.00 72.94 112 ARG A N 1
ATOM 894 C CA . ARG A 1 112 ? 12.758 -5.282 7.952 1.00 72.94 112 ARG A CA 1
ATOM 895 C C . ARG A 1 112 ? 13.811 -4.187 8.145 1.00 72.94 112 ARG A C 1
ATOM 897 O O . ARG A 1 112 ? 14.912 -4.499 8.568 1.00 72.94 112 ARG A O 1
ATOM 904 N N . VAL A 1 113 ? 13.463 -2.922 7.899 1.00 57.31 113 VAL A N 1
ATOM 905 C CA . VAL A 1 113 ? 14.351 -1.747 8.065 1.00 57.31 113 VAL A CA 1
ATOM 906 C C . VAL A 1 113 ? 14.591 -1.388 9.549 1.00 57.31 113 VAL A C 1
ATOM 908 O O . VAL A 1 113 ? 15.308 -0.445 9.861 1.00 57.31 113 VAL A O 1
ATOM 911 N N . VAL A 1 114 ? 13.993 -2.122 10.495 1.00 51.81 114 VAL A N 1
ATOM 912 C CA . VAL A 1 114 ? 14.062 -1.826 11.940 1.00 51.81 114 VAL A CA 1
ATOM 913 C C . VAL A 1 114 ? 15.208 -2.570 12.659 1.00 51.81 114 VAL A C 1
ATOM 915 O O . VAL A 1 114 ? 15.355 -2.401 13.867 1.00 51.81 114 VAL A O 1
ATOM 918 N N . TYR A 1 115 ? 16.036 -3.347 11.949 1.00 35.38 115 TYR A N 1
ATOM 919 C CA . TYR A 1 115 ? 17.195 -4.054 12.515 1.00 35.38 115 TYR A CA 1
ATOM 920 C C . TYR A 1 115 ? 18.507 -3.647 11.854 1.00 35.38 115 TYR A C 1
ATOM 922 O O . TYR A 1 115 ? 18.552 -3.653 10.604 1.00 35.38 115 TYR A O 1
#

Sequence (115 aa):
MTMKQRSEVAADRAASYLREMGIRPSSKAYQYLLFALTQLQCGTPFQNSIWELTAIHFGQKRENVLACVRREIAHAFRMAPDRFSNERVGDVPARPPQSMAFLRLGLYMINRVVY

Radius of gyration: 13.78 Å; chains: 1; bounding box: 34×28×38 Å